Protein AF-A0A2J6Q248-F1 (afdb_monomer_lite)

Organism: NCBI:txid2082293

Structure (mmCIF, N/CA/C/O backbone):
data_AF-A0A2J6Q248-F1
#
_entry.id   AF-A0A2J6Q248-F1
#
loop_
_atom_site.group_PDB
_atom_site.id
_atom_site.type_symbol
_atom_site.label_atom_id
_atom_site.label_alt_id
_atom_site.label_comp_id
_atom_site.label_asym_id
_atom_site.label_entity_id
_atom_site.label_seq_id
_atom_site.pdbx_PDB_ins_code
_atom_site.Cartn_x
_atom_site.Cartn_y
_atom_site.Cartn_z
_atom_site.occupancy
_atom_site.B_iso_or_equiv
_atom_site.auth_seq_id
_atom_site.auth_comp_id
_atom_site.auth_asym_id
_atom_site.auth_atom_id
_atom_site.pdbx_PDB_model_num
ATOM 1 N N . LEU A 1 1 ? -10.222 17.620 12.030 1.00 80.12 1 LEU A N 1
ATOM 2 C CA . LEU A 1 1 ? -8.926 17.934 12.687 1.00 80.12 1 LEU A CA 1
ATOM 3 C C . LEU A 1 1 ? -8.676 17.038 13.904 1.00 80.12 1 LEU A C 1
ATOM 5 O O . LEU A 1 1 ? -7.656 16.369 13.928 1.00 80.12 1 LEU A O 1
ATOM 9 N N . VAL A 1 2 ? -9.616 16.958 14.858 1.00 92.62 2 VAL A N 1
ATOM 10 C CA . VAL A 1 2 ? -9.520 16.083 16.050 1.00 92.62 2 VAL A CA 1
ATOM 11 C C . VAL A 1 2 ? -9.296 14.609 15.689 1.00 92.62 2 VAL A C 1
ATOM 13 O O . VAL A 1 2 ? -8.379 13.992 16.216 1.00 92.62 2 VAL A O 1
ATOM 16 N N . GLU A 1 3 ? -10.060 14.065 14.738 1.00 89.62 3 GLU A N 1
ATOM 17 C CA . GLU A 1 3 ? -9.901 12.671 14.287 1.00 89.62 3 GLU A CA 1
ATOM 18 C C . GLU A 1 3 ? -8.499 12.386 13.736 1.00 89.62 3 GLU A C 1
ATOM 20 O O . GLU A 1 3 ? -7.890 11.382 14.086 1.00 89.62 3 GLU A O 1
ATOM 25 N N . ILE A 1 4 ? -7.948 13.301 12.932 1.00 92.06 4 ILE A N 1
ATOM 26 C CA . ILE A 1 4 ? -6.605 13.161 12.352 1.00 92.06 4 ILE A CA 1
ATOM 27 C C . ILE A 1 4 ? -5.536 13.165 13.451 1.00 92.06 4 ILE A C 1
ATOM 29 O O . ILE A 1 4 ? -4.610 12.362 13.402 1.00 92.06 4 ILE A O 1
ATOM 33 N N . ILE A 1 5 ? -5.677 14.020 14.468 1.00 95.75 5 ILE A N 1
ATOM 34 C CA . ILE A 1 5 ? -4.747 14.062 15.604 1.00 95.75 5 ILE A CA 1
ATOM 35 C C . ILE A 1 5 ? -4.804 12.745 16.383 1.00 95.75 5 ILE A C 1
ATOM 37 O O . ILE A 1 5 ? -3.762 12.143 16.626 1.00 95.75 5 ILE A O 1
ATOM 41 N N . LEU A 1 6 ? -6.005 12.252 16.703 1.00 93.56 6 LEU A N 1
ATOM 42 C CA . LEU A 1 6 ? -6.178 10.970 17.392 1.00 93.56 6 LEU A CA 1
ATOM 43 C C . LEU A 1 6 ? -5.588 9.804 16.589 1.00 93.56 6 LEU A C 1
ATOM 45 O O . LEU A 1 6 ? -4.952 8.920 17.162 1.00 93.56 6 LEU A O 1
ATOM 49 N N . LEU A 1 7 ? -5.759 9.808 15.265 1.00 93.56 7 LEU A N 1
ATOM 50 C CA . LEU A 1 7 ? -5.174 8.798 14.384 1.00 93.56 7 LEU A CA 1
ATOM 51 C C . LEU A 1 7 ? -3.645 8.829 14.430 1.00 93.56 7 LEU A C 1
ATOM 53 O O . LEU A 1 7 ? -3.029 7.786 14.646 1.00 93.56 7 LEU A O 1
ATOM 57 N N . ILE A 1 8 ? -3.036 10.008 14.286 1.00 93.25 8 ILE A N 1
ATOM 58 C CA . ILE A 1 8 ? -1.576 10.171 14.332 1.00 93.25 8 ILE A CA 1
ATOM 59 C C . ILE A 1 8 ? -1.025 9.746 15.697 1.00 93.25 8 ILE A C 1
ATOM 61 O O . ILE A 1 8 ? -0.044 9.005 15.753 1.00 93.25 8 ILE A O 1
ATOM 65 N N . THR A 1 9 ? -1.665 10.156 16.796 1.00 93.62 9 THR A N 1
ATOM 66 C CA . THR A 1 9 ? -1.248 9.774 18.152 1.00 93.62 9 THR A CA 1
ATOM 67 C C . THR A 1 9 ? -1.297 8.260 18.348 1.00 93.62 9 THR A C 1
ATOM 69 O O . THR A 1 9 ? -0.325 7.680 18.826 1.00 93.62 9 THR A O 1
ATOM 72 N N . ASN A 1 10 ? -2.377 7.596 17.929 1.00 90.31 10 ASN A N 1
ATOM 73 C CA . ASN A 1 10 ? -2.489 6.141 18.042 1.00 90.31 10 ASN A CA 1
ATOM 74 C C . ASN A 1 10 ? -1.449 5.408 17.185 1.00 90.31 10 ASN A C 1
ATOM 76 O O . ASN A 1 10 ? -0.823 4.458 17.652 1.00 90.31 10 ASN A O 1
ATOM 80 N N . LEU A 1 11 ? -1.219 5.870 15.953 1.00 87.31 11 LEU A N 1
ATOM 81 C CA . LEU A 1 11 ? -0.189 5.320 15.069 1.00 87.31 11 LEU A CA 1
ATOM 82 C C . LEU A 1 11 ? 1.209 5.441 15.678 1.00 87.31 11 LEU A C 1
ATOM 84 O O . LEU A 1 11 ? 1.966 4.470 15.656 1.00 87.31 11 LEU A O 1
ATOM 88 N N . ALA A 1 12 ? 1.539 6.595 16.257 1.00 88.31 12 ALA A N 1
ATOM 89 C CA . ALA A 1 12 ? 2.818 6.809 16.924 1.00 88.31 12 ALA A CA 1
ATOM 90 C C . ALA A 1 12 ? 2.983 5.888 18.146 1.00 88.31 12 ALA A C 1
ATOM 92 O O . ALA A 1 12 ? 4.015 5.230 18.286 1.00 88.31 12 ALA A O 1
ATOM 93 N N . LEU A 1 13 ? 1.948 5.781 18.989 1.00 84.81 13 LEU A N 1
ATOM 94 C CA . LEU A 1 13 ? 1.951 4.909 20.166 1.00 84.81 13 LEU A CA 1
ATOM 95 C C . LEU A 1 13 ? 2.113 3.435 19.792 1.00 84.81 13 LEU A C 1
ATOM 97 O O . LEU A 1 13 ? 2.932 2.743 20.393 1.00 84.81 13 LEU A O 1
ATOM 101 N N . PHE A 1 14 ? 1.384 2.945 18.788 1.00 80.50 14 PHE A N 1
ATOM 102 C CA . PHE A 1 14 ? 1.519 1.556 18.352 1.00 80.50 14 PHE A CA 1
ATOM 103 C C . PHE A 1 14 ? 2.868 1.292 17.691 1.00 80.50 14 PHE A C 1
ATOM 105 O O . PHE A 1 14 ? 3.482 0.271 17.978 1.00 80.50 14 PHE A O 1
ATOM 112 N N . SER A 1 15 ? 3.383 2.220 16.886 1.00 75.12 15 SER A N 1
ATOM 113 C CA . SER A 1 15 ? 4.704 2.064 16.262 1.00 75.12 15 SER A CA 1
ATOM 114 C C . SER A 1 15 ? 5.822 1.949 17.302 1.00 75.12 15 SER A C 1
ATOM 116 O O . SER A 1 15 ? 6.748 1.162 17.126 1.00 75.12 15 SER A O 1
ATOM 118 N N . TYR A 1 16 ? 5.718 2.694 18.407 1.00 76.69 16 TYR A N 1
ATOM 119 C CA . TYR A 1 16 ? 6.680 2.630 19.506 1.00 76.69 16 TYR A CA 1
ATOM 120 C C . TYR A 1 16 ? 6.458 1.429 20.442 1.00 76.69 16 TYR A C 1
ATOM 122 O O . TYR A 1 16 ? 7.417 0.818 20.905 1.00 76.69 16 TYR A O 1
ATOM 130 N N . GLY A 1 17 ? 5.201 1.085 20.735 1.00 65.69 17 GLY A N 1
ATOM 131 C CA . GLY A 1 17 ? 4.831 0.079 21.736 1.00 65.69 17 GLY A CA 1
ATOM 132 C C . GLY A 1 17 ? 4.750 -1.365 21.234 1.00 65.69 17 GLY A C 1
ATOM 133 O O . GLY A 1 17 ? 4.743 -2.281 22.053 1.00 65.69 17 GLY A O 1
ATOM 134 N N . TYR A 1 18 ? 4.710 -1.591 19.915 1.00 68.12 18 TYR A N 1
ATOM 135 C CA . TYR A 1 18 ? 4.611 -2.930 19.316 1.00 68.12 18 TYR A CA 1
ATOM 136 C C . TYR A 1 18 ? 5.880 -3.522 18.655 1.00 68.12 18 TYR A C 1
ATOM 138 O O . TYR A 1 18 ? 5.728 -4.447 17.854 1.00 68.12 18 TYR A O 1
ATOM 146 N N . PRO A 1 19 ? 7.135 -3.117 18.948 1.00 73.81 19 PRO A N 1
ATOM 147 C CA . PRO A 1 19 ? 8.263 -3.958 18.577 1.00 73.81 19 PRO A CA 1
ATOM 148 C C . PRO A 1 19 ? 8.246 -5.239 19.423 1.00 73.81 19 PRO A C 1
ATOM 150 O O . PRO A 1 19 ? 7.969 -5.222 20.626 1.00 73.81 19 PRO A O 1
ATOM 153 N N . ASP A 1 20 ? 8.581 -6.363 18.795 1.00 73.06 20 ASP A N 1
ATOM 154 C CA . ASP A 1 20 ? 8.499 -7.692 19.409 1.00 73.06 20 ASP A CA 1
ATOM 155 C C . ASP A 1 20 ? 9.285 -7.810 20.721 1.00 73.06 20 ASP A C 1
ATOM 157 O O . ASP A 1 20 ? 8.836 -8.471 21.658 1.00 73.06 20 ASP A O 1
ATOM 161 N N . ALA A 1 21 ? 10.414 -7.104 20.816 1.00 79.12 21 ALA A N 1
ATOM 162 C CA . ALA A 1 21 ? 11.250 -7.053 22.009 1.00 79.12 21 ALA A CA 1
ATOM 163 C C . ALA A 1 21 ? 10.542 -6.408 23.214 1.00 79.12 21 ALA A C 1
ATOM 165 O O . ALA A 1 21 ? 10.596 -6.951 24.317 1.00 79.12 21 ALA A O 1
ATOM 166 N N . ALA A 1 22 ? 9.839 -5.287 23.015 1.00 82.88 22 ALA A N 1
ATOM 167 C CA . ALA A 1 22 ? 9.137 -4.594 24.099 1.00 82.88 22 ALA A CA 1
ATOM 168 C C . ALA A 1 22 ? 7.996 -5.455 24.652 1.00 82.88 22 ALA A C 1
ATOM 170 O O . ALA A 1 22 ? 7.838 -5.600 25.864 1.00 82.88 22 ALA A O 1
ATOM 171 N N . ARG A 1 23 ? 7.242 -6.100 23.758 1.00 83.56 23 ARG A N 1
ATOM 172 C CA . ARG A 1 23 ? 6.151 -6.999 24.138 1.00 83.56 23 ARG A CA 1
ATOM 173 C C . ARG A 1 23 ? 6.647 -8.232 24.894 1.00 83.56 23 ARG A C 1
ATOM 175 O O . ARG A 1 23 ? 6.043 -8.603 25.896 1.00 83.56 23 ARG A O 1
ATOM 182 N N . MET A 1 24 ? 7.738 -8.851 24.438 1.00 85.75 24 MET A N 1
ATOM 183 C CA . MET A 1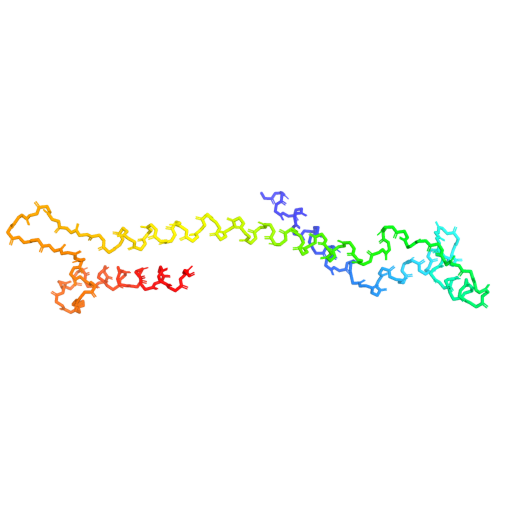 24 ? 8.350 -9.982 25.143 1.00 85.75 24 MET A CA 1
ATOM 184 C C . MET A 1 24 ? 8.862 -9.574 26.527 1.00 85.75 24 MET A C 1
ATOM 186 O O . MET A 1 24 ? 8.597 -10.282 27.494 1.00 85.75 24 MET A O 1
ATOM 190 N N . SER A 1 25 ? 9.507 -8.409 26.646 1.00 89.00 25 SER A N 1
ATOM 191 C CA . SER A 1 25 ? 9.974 -7.883 27.934 1.00 89.00 25 SER A CA 1
ATOM 192 C C . SER A 1 25 ? 8.825 -7.661 28.922 1.00 89.00 25 SER A C 1
ATOM 194 O O . SER A 1 25 ? 8.932 -8.044 30.083 1.00 89.00 25 SER A O 1
ATOM 196 N N . LEU A 1 26 ? 7.708 -7.081 28.469 1.00 90.00 26 LEU A N 1
ATOM 197 C CA . LEU A 1 26 ? 6.520 -6.870 29.307 1.00 90.00 26 LEU A CA 1
ATOM 198 C C . LEU A 1 26 ? 5.866 -8.188 29.732 1.00 90.00 26 LEU A C 1
ATOM 200 O O . LEU A 1 26 ? 5.382 -8.309 30.860 1.00 90.00 26 LEU A O 1
ATOM 204 N N . TRP A 1 27 ? 5.849 -9.180 28.840 1.00 91.25 27 TRP A N 1
ATOM 205 C CA . TRP A 1 27 ? 5.332 -10.504 29.162 1.00 91.25 27 TRP A CA 1
ATOM 206 C C . TRP A 1 27 ? 6.200 -11.198 30.219 1.00 91.25 27 TRP A C 1
ATOM 208 O O . TRP A 1 27 ? 5.674 -11.713 31.202 1.00 91.25 27 TRP A O 1
ATOM 218 N N . GLU A 1 28 ? 7.524 -11.146 30.070 1.00 91.88 28 GLU A N 1
ATOM 219 C CA . GLU A 1 28 ? 8.468 -11.683 31.053 1.00 91.88 28 GLU A CA 1
ATOM 220 C C . GLU A 1 28 ? 8.357 -11.000 32.416 1.00 91.88 28 GLU A C 1
ATOM 222 O O . GLU A 1 28 ? 8.316 -11.678 33.442 1.00 91.88 28 GLU A O 1
ATOM 227 N N . GLU A 1 29 ? 8.283 -9.668 32.447 1.00 94.44 29 GLU A N 1
ATOM 228 C CA . GLU A 1 29 ? 8.170 -8.920 33.700 1.00 94.44 29 GLU A CA 1
ATOM 229 C C . GLU A 1 29 ? 6.847 -9.218 34.417 1.00 94.44 29 GLU A C 1
ATOM 231 O O . GLU A 1 29 ? 6.830 -9.450 35.629 1.00 94.44 29 GLU A O 1
ATOM 236 N N . GLY A 1 30 ? 5.738 -9.264 33.673 1.00 94.56 30 GLY A N 1
ATOM 237 C CA . GLY A 1 30 ? 4.443 -9.670 34.214 1.00 94.56 30 GLY A CA 1
ATOM 238 C C . GLY A 1 30 ? 4.467 -11.100 34.759 1.00 94.56 30 GLY A C 1
ATOM 239 O O . GLY A 1 30 ? 3.888 -11.355 35.816 1.00 94.56 30 GLY A O 1
ATOM 240 N N . GLY A 1 31 ? 5.188 -12.004 34.091 1.00 93.94 31 GLY A N 1
ATOM 241 C CA . GLY A 1 31 ? 5.351 -13.391 34.510 1.00 93.94 31 GLY A CA 1
ATOM 242 C C . GLY A 1 31 ? 6.153 -13.505 35.803 1.00 93.94 31 GLY A C 1
ATOM 243 O O . GLY A 1 31 ? 5.753 -14.226 36.720 1.00 93.94 31 GLY A O 1
ATOM 244 N N . ALA A 1 32 ? 7.232 -12.725 35.918 1.00 94.06 32 ALA A N 1
ATOM 245 C CA . ALA A 1 32 ? 8.056 -12.639 37.122 1.00 94.06 32 ALA A CA 1
ATOM 246 C C . ALA A 1 32 ? 7.283 -12.066 38.322 1.00 94.06 32 ALA A C 1
ATOM 248 O O . ALA A 1 32 ? 7.476 -12.510 39.452 1.00 94.06 32 ALA A O 1
ATOM 249 N N . LYS A 1 33 ? 6.374 -11.114 38.075 1.00 96.00 33 LYS A N 1
ATOM 250 C CA . LYS A 1 33 ? 5.485 -10.515 39.087 1.00 96.00 33 LYS A CA 1
ATOM 251 C C . LYS A 1 33 ? 4.208 -11.319 39.354 1.00 96.00 33 LYS A C 1
ATOM 253 O O . LYS A 1 33 ? 3.388 -10.885 40.157 1.00 96.00 33 LYS A O 1
ATOM 258 N N . LEU A 1 34 ? 4.033 -12.476 38.711 1.00 91.94 34 LEU A N 1
ATOM 259 C CA . LEU A 1 34 ? 2.841 -13.330 38.820 1.00 91.94 34 LEU A CA 1
ATOM 260 C C . LEU A 1 34 ? 1.532 -12.658 38.353 1.00 91.94 34 LEU A C 1
ATOM 262 O O . LEU A 1 34 ? 0.446 -13.070 38.752 1.00 91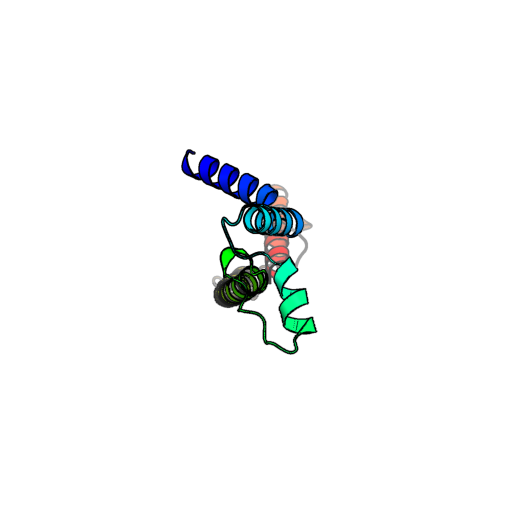.94 34 LEU A O 1
ATOM 266 N N . PHE A 1 35 ? 1.612 -11.643 37.490 1.00 93.56 35 PHE A N 1
ATOM 267 C CA . PHE A 1 35 ? 0.440 -10.964 36.923 1.00 93.56 35 PHE A CA 1
ATOM 268 C C . PHE A 1 35 ? -0.103 -11.653 35.669 1.00 93.56 35 PHE A C 1
ATOM 270 O O . PHE A 1 35 ? -1.274 -11.502 35.330 1.00 93.56 35 PHE A O 1
ATOM 277 N N . ASN A 1 36 ? 0.740 -12.395 34.957 1.00 92.50 36 ASN A N 1
ATOM 278 C CA . ASN A 1 36 ? 0.360 -13.166 33.780 1.00 92.50 36 ASN A CA 1
ATOM 279 C C . ASN A 1 36 ? 1.226 -14.437 33.674 1.00 92.50 36 ASN A C 1
ATOM 281 O O . ASN A 1 36 ? 1.994 -14.768 34.579 1.00 92.50 36 ASN A O 1
ATOM 285 N N . SER A 1 37 ? 1.049 -15.208 32.598 1.00 89.62 37 SER A N 1
ATOM 286 C CA . SER A 1 37 ? 1.875 -16.390 32.346 1.00 89.62 37 SER A CA 1
ATOM 287 C C . SER A 1 37 ? 3.324 -15.994 32.078 1.00 89.62 37 SER A C 1
ATOM 289 O O . SER A 1 37 ? 3.578 -15.013 31.400 1.00 89.62 37 SER A O 1
ATOM 291 N N . ASP A 1 38 ? 4.280 -16.780 32.563 1.00 91.19 38 ASP A N 1
ATOM 292 C CA . ASP A 1 38 ? 5.697 -16.528 32.299 1.00 91.19 38 ASP A CA 1
ATOM 293 C C . ASP A 1 38 ? 6.144 -17.293 31.038 1.00 91.19 38 ASP A C 1
ATOM 295 O O . ASP A 1 38 ? 6.064 -18.531 31.023 1.00 91.19 38 ASP A O 1
ATOM 299 N N . PRO A 1 39 ? 6.624 -16.610 29.980 1.00 89.75 39 PRO A N 1
ATOM 300 C CA . PRO A 1 39 ? 7.114 -17.280 28.779 1.00 89.75 39 PRO A CA 1
ATOM 301 C C . PRO A 1 39 ? 8.312 -18.204 29.055 1.00 89.75 39 PRO A C 1
ATOM 303 O O . PRO A 1 39 ? 8.471 -19.199 28.344 1.00 89.75 39 PRO A O 1
ATOM 306 N N . LYS A 1 40 ? 9.112 -17.957 30.104 1.00 90.00 40 LYS A N 1
ATOM 307 C CA . LYS A 1 40 ? 10.277 -18.786 30.467 1.00 90.00 40 LYS A CA 1
ATOM 308 C C . LYS A 1 40 ? 9.878 -20.160 30.994 1.00 90.00 40 LYS A C 1
ATOM 310 O O . LYS A 1 40 ? 10.619 -21.126 30.810 1.00 90.00 40 LYS A O 1
ATOM 315 N N . LYS A 1 41 ? 8.666 -20.305 31.545 1.00 90.44 41 LYS A N 1
ATOM 316 C CA . LYS A 1 41 ? 8.132 -21.612 31.974 1.00 90.44 41 LYS A CA 1
ATOM 317 C C . LYS A 1 41 ? 7.928 -22.579 30.813 1.00 90.44 41 LYS A C 1
ATOM 319 O O . LYS A 1 41 ? 7.871 -23.782 31.029 1.00 90.44 41 LYS A O 1
ATOM 324 N N . ARG A 1 42 ? 7.878 -22.093 29.571 1.00 90.31 42 ARG A N 1
ATOM 325 C CA . ARG A 1 42 ? 7.768 -22.947 28.382 1.00 90.31 42 ARG A CA 1
ATOM 326 C C . ARG A 1 42 ? 8.937 -23.932 28.264 1.00 90.31 42 ARG A C 1
ATOM 328 O O . ARG A 1 42 ? 8.719 -25.079 27.891 1.00 90.31 42 ARG A O 1
ATOM 335 N N . ILE A 1 43 ? 10.143 -23.513 28.662 1.00 90.62 43 ILE A N 1
ATOM 336 C CA . ILE A 1 43 ? 11.336 -24.376 28.701 1.00 90.62 43 ILE A CA 1
ATOM 337 C C . ILE A 1 43 ? 11.140 -25.520 29.702 1.00 90.62 43 ILE A C 1
ATOM 339 O O . ILE A 1 43 ? 11.500 -26.656 29.408 1.00 90.62 43 ILE A O 1
ATOM 343 N N . TYR A 1 44 ? 10.512 -25.243 30.849 1.00 91.38 44 TYR A N 1
ATOM 344 C CA . TYR A 1 44 ? 10.186 -26.268 31.840 1.00 91.38 44 TYR A CA 1
ATOM 345 C C . TYR A 1 44 ? 9.219 -27.322 31.281 1.00 91.38 44 TYR A C 1
ATOM 347 O O . TYR A 1 44 ? 9.450 -28.510 31.486 1.00 91.38 44 TYR A O 1
ATOM 355 N N . PHE A 1 45 ? 8.182 -26.924 30.535 1.00 94.69 45 PHE A N 1
ATOM 356 C CA . PHE A 1 45 ? 7.266 -27.882 29.896 1.00 94.69 45 PHE A CA 1
ATOM 357 C C . PHE A 1 45 ? 8.008 -28.805 28.919 1.00 94.69 45 PHE A C 1
ATOM 359 O O . PHE A 1 45 ? 7.902 -30.025 29.033 1.00 94.69 45 PHE A O 1
ATOM 366 N N . TYR A 1 46 ? 8.850 -28.242 28.045 1.00 92.56 46 TYR A N 1
ATOM 367 C CA . TYR A 1 46 ? 9.649 -29.037 27.108 1.00 92.56 46 TYR A CA 1
ATOM 368 C C . TYR A 1 46 ? 10.616 -29.995 27.809 1.00 92.56 46 TYR A C 1
ATOM 370 O O . TYR A 1 46 ? 10.722 -31.153 27.410 1.00 92.56 46 TYR A O 1
ATOM 378 N N . ALA A 1 47 ? 11.285 -29.536 28.870 1.00 95.81 47 ALA A N 1
ATOM 379 C CA . ALA A 1 47 ? 12.207 -30.361 29.647 1.00 95.81 47 ALA A CA 1
ATOM 380 C C . ALA A 1 47 ? 11.514 -31.546 30.343 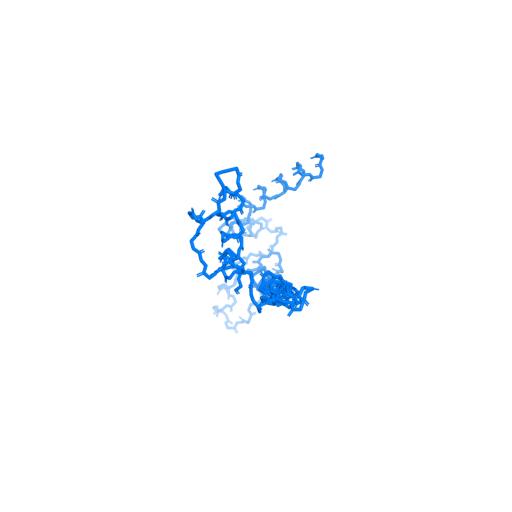1.00 95.81 47 ALA A C 1
ATOM 382 O O . ALA A 1 47 ? 12.155 -32.560 30.594 1.00 95.81 47 ALA A O 1
ATOM 383 N N . ASN A 1 48 ? 10.212 -31.437 30.627 1.00 96.31 48 ASN A N 1
ATOM 384 C CA . ASN A 1 48 ? 9.411 -32.494 31.247 1.00 96.31 48 ASN A CA 1
ATOM 385 C C . ASN A 1 48 ? 8.555 -33.281 30.240 1.00 96.31 48 ASN A C 1
ATOM 387 O O . ASN A 1 48 ? 7.637 -33.985 30.652 1.00 96.31 48 ASN A O 1
ATOM 391 N N . HIS A 1 49 ? 8.821 -33.159 28.934 1.00 92.88 49 HIS A N 1
ATOM 392 C CA . HIS 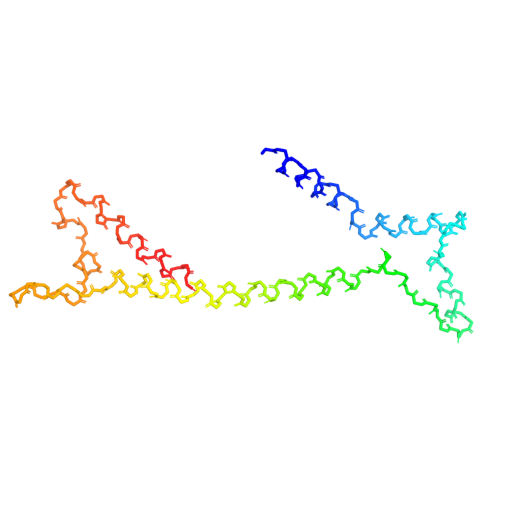A 1 49 ? 8.021 -33.783 27.868 1.00 92.88 49 HIS A CA 1
ATOM 393 C C . HIS A 1 49 ? 6.519 -33.457 27.946 1.00 92.88 49 HIS A C 1
ATOM 395 O O . HIS A 1 49 ? 5.677 -34.244 27.518 1.00 92.88 49 HIS A O 1
ATOM 401 N N . GLN A 1 50 ? 6.179 -32.295 28.499 1.00 95.44 50 GLN A N 1
ATOM 402 C CA . GLN A 1 50 ? 4.816 -31.794 28.561 1.00 95.44 50 GLN A CA 1
ATOM 403 C C . GLN A 1 50 ? 4.600 -30.766 27.458 1.00 95.44 50 GLN A C 1
ATOM 405 O O . GLN A 1 50 ? 5.479 -29.955 27.152 1.00 95.44 50 GLN A O 1
ATOM 410 N N . GLU A 1 51 ? 3.406 -30.773 26.876 1.00 90.50 51 GLU A N 1
ATOM 411 C CA . GLU A 1 51 ? 3.025 -29.731 25.934 1.00 90.50 51 GLU A CA 1
ATOM 412 C C . GLU A 1 51 ? 2.807 -28.416 26.693 1.00 90.50 51 GLU A C 1
ATOM 414 O O . GLU A 1 51 ? 2.037 -28.374 27.660 1.00 90.50 51 GLU A O 1
ATOM 419 N N . PRO A 1 52 ? 3.494 -27.328 26.307 1.00 90.62 52 PRO A N 1
ATOM 420 C CA . PRO A 1 52 ? 3.267 -26.048 26.943 1.00 90.62 52 PRO A CA 1
ATOM 421 C C . PRO A 1 52 ? 1.876 -25.513 26.596 1.00 90.62 52 PRO A C 1
ATOM 423 O O . PRO A 1 52 ? 1.410 -25.697 25.470 1.00 90.62 52 PRO A O 1
ATOM 426 N N . PRO A 1 53 ? 1.252 -24.744 27.502 1.00 89.50 53 PRO A N 1
ATOM 427 C CA . PRO A 1 53 ? -0.002 -24.080 27.195 1.00 89.50 53 PRO A CA 1
ATOM 428 C C . PRO A 1 53 ? 0.154 -23.129 25.999 1.00 89.50 53 PRO A C 1
ATOM 430 O O . PRO A 1 53 ? 1.224 -22.539 25.750 1.00 89.50 53 PRO A O 1
ATOM 433 N N . GLU A 1 54 ? -0.945 -22.962 25.266 1.00 87.38 54 GLU A N 1
ATOM 434 C CA . GLU A 1 54 ? -1.008 -22.058 24.124 1.00 87.38 54 GLU A CA 1
ATOM 435 C C . GLU A 1 54 ? -0.600 -20.632 24.515 1.00 87.38 54 GLU A C 1
ATOM 437 O O . GLU A 1 54 ? -0.820 -20.164 25.636 1.00 87.38 54 GLU A O 1
ATOM 442 N N . ILE A 1 55 ? 0.048 -19.929 23.582 1.00 86.62 55 ILE A N 1
ATOM 443 C CA . ILE A 1 55 ? 0.441 -18.532 23.791 1.00 86.62 55 ILE A CA 1
ATOM 444 C C . ILE A 1 55 ? -0.830 -17.686 23.865 1.00 86.62 55 ILE A C 1
ATOM 446 O O . ILE A 1 55 ? -1.571 -17.660 22.879 1.00 86.62 55 ILE A O 1
ATOM 450 N N . PRO A 1 56 ? -1.073 -16.949 24.966 1.00 86.88 56 PRO A N 1
ATOM 451 C CA . PRO A 1 56 ? -2.210 -16.048 25.023 1.00 86.88 56 PRO A CA 1
ATOM 452 C C . PRO A 1 56 ? -2.164 -15.044 23.873 1.00 86.88 56 PRO A C 1
ATOM 454 O O . PRO A 1 56 ? -1.102 -14.538 23.506 1.00 86.88 56 PRO A O 1
ATOM 457 N N . TYR A 1 57 ? -3.335 -14.724 23.334 1.00 80.69 57 TYR A N 1
ATOM 458 C CA . TYR A 1 57 ? -3.498 -13.915 22.128 1.00 80.69 57 TYR A CA 1
ATOM 459 C C . TYR A 1 57 ? -2.691 -12.607 22.135 1.00 80.69 57 TYR A C 1
ATOM 461 O O . TYR A 1 57 ? -2.028 -12.282 21.153 1.00 80.69 57 TYR A O 1
ATOM 469 N N . ILE A 1 58 ? -2.703 -11.884 23.259 1.00 81.94 58 ILE A N 1
ATOM 470 C CA . ILE A 1 58 ? -2.003 -10.602 23.442 1.00 81.94 58 ILE A CA 1
ATOM 471 C C . ILE A 1 58 ? -0.480 -10.714 23.242 1.00 81.94 58 ILE A C 1
ATOM 473 O O . ILE A 1 58 ? 0.161 -9.773 22.776 1.00 81.94 58 ILE A O 1
ATOM 477 N N . TRP A 1 59 ? 0.094 -11.887 23.507 1.00 83.69 59 TRP A N 1
ATOM 478 C CA . TRP A 1 59 ? 1.523 -12.163 23.372 1.00 83.69 59 TRP A CA 1
ATOM 479 C C . TRP A 1 59 ? 1.875 -12.871 22.053 1.00 83.69 59 TRP A C 1
ATOM 481 O O . TRP A 1 59 ? 3.048 -13.073 21.746 1.00 83.69 59 TRP A O 1
ATOM 491 N N . SER A 1 60 ? 0.876 -13.224 21.235 1.00 77.94 60 SER A N 1
ATOM 492 C CA . SER A 1 60 ? 1.065 -13.942 19.972 1.00 77.94 60 SER A CA 1
ATOM 493 C C . SER A 1 60 ? 1.403 -13.002 18.810 1.00 77.94 60 SER A C 1
ATOM 495 O O . SER A 1 60 ? 0.731 -12.007 18.551 1.00 77.94 60 SER A O 1
ATOM 497 N N . GLN A 1 61 ? 2.474 -13.302 18.074 1.00 67.62 61 GLN A N 1
ATOM 498 C CA . GLN A 1 61 ? 2.911 -12.585 16.858 1.00 67.62 61 GLN A CA 1
ATOM 499 C C . GLN A 1 61 ? 2.125 -13.019 15.613 1.00 67.62 61 GLN A C 1
ATOM 501 O O . GLN A 1 61 ? 1.949 -12.278 14.645 1.00 67.62 61 GLN A O 1
ATOM 506 N N . THR A 1 62 ? 1.647 -14.261 15.647 1.00 64.62 62 THR A N 1
ATOM 507 C CA . THR A 1 62 ? 1.160 -14.985 14.479 1.00 64.62 62 THR A CA 1
ATOM 508 C C . THR A 1 62 ? -0.108 -14.371 13.909 1.00 64.62 62 THR A C 1
ATOM 510 O O . THR A 1 62 ? -0.344 -14.464 12.707 1.00 64.62 62 THR A O 1
ATOM 513 N N . LEU A 1 63 ? -0.920 -13.722 14.739 1.00 61.66 63 LEU A N 1
ATOM 514 C CA . LEU A 1 63 ? -2.189 -13.190 14.283 1.00 61.66 63 LEU A CA 1
ATOM 515 C C . LEU A 1 63 ? -2.105 -11.786 13.708 1.00 61.66 63 LEU A C 1
ATOM 517 O O . LEU A 1 63 ? -2.766 -11.538 12.713 1.00 61.66 63 LEU A O 1
ATOM 521 N N . ILE A 1 64 ? -1.277 -10.893 14.253 1.00 65.19 64 ILE A N 1
ATOM 522 C CA . ILE A 1 64 ? -1.106 -9.557 13.664 1.00 65.19 64 ILE A CA 1
ATOM 523 C C . ILE A 1 64 ? -0.639 -9.711 12.219 1.00 65.19 64 ILE A C 1
ATOM 525 O O . ILE A 1 64 ? -1.255 -9.154 11.318 1.00 65.19 64 ILE A O 1
ATOM 529 N N . LEU A 1 65 ? 0.358 -10.565 11.978 1.00 66.69 65 LEU A N 1
ATOM 530 C CA . LEU A 1 65 ? 0.878 -10.823 10.637 1.00 66.69 65 LEU A CA 1
ATOM 531 C C . LEU A 1 65 ? -0.120 -11.569 9.739 1.00 66.69 65 LEU A C 1
ATOM 533 O O . LEU A 1 65 ? -0.236 -11.234 8.562 1.00 66.69 65 LEU A O 1
ATOM 537 N N . LYS A 1 66 ? -0.854 -12.567 10.255 1.00 67.19 66 LYS A N 1
ATOM 538 C CA . LYS A 1 66 ? -1.885 -13.273 9.468 1.00 67.19 66 LYS A CA 1
ATOM 539 C C . LYS A 1 66 ? -3.053 -12.350 9.116 1.00 67.19 66 LYS A C 1
ATOM 541 O O . LYS A 1 66 ? -3.453 -12.317 7.957 1.00 67.19 66 LYS A O 1
ATOM 546 N N . SER A 1 67 ? -3.558 -11.580 10.075 1.00 67.00 67 SER A N 1
ATOM 547 C CA . SER A 1 67 ? -4.629 -10.601 9.877 1.00 67.00 67 SER A CA 1
ATOM 548 C C . SER A 1 67 ? -4.199 -9.494 8.926 1.00 67.00 67 SER A C 1
ATOM 550 O O . SER A 1 67 ? -4.948 -9.190 8.006 1.00 67.00 67 SER A O 1
ATOM 552 N N . TRP A 1 68 ? -2.976 -8.968 9.059 1.00 70.81 68 TRP A N 1
ATOM 553 C CA . TRP A 1 68 ? -2.410 -8.006 8.109 1.00 70.81 68 TRP A CA 1
ATOM 554 C C . TRP A 1 68 ? -2.308 -8.578 6.700 1.00 70.81 68 TRP A C 1
ATOM 556 O O . TRP A 1 68 ? -2.732 -7.931 5.752 1.00 70.81 68 TRP A O 1
ATOM 566 N N . LYS A 1 69 ? -1.802 -9.805 6.540 1.00 70.31 69 LYS A N 1
ATOM 567 C CA . LYS A 1 69 ? -1.715 -10.456 5.223 1.00 70.31 69 LYS A CA 1
ATOM 568 C C . LYS A 1 69 ? -3.093 -10.694 4.607 1.00 70.31 69 LYS A C 1
ATOM 570 O O . LYS A 1 69 ? -3.273 -10.470 3.416 1.00 70.31 69 LYS A O 1
ATOM 575 N N . VAL A 1 70 ? -4.071 -11.139 5.398 1.00 74.81 70 VAL A N 1
ATOM 576 C CA . VAL A 1 70 ? -5.447 -11.365 4.926 1.00 74.81 70 VAL A CA 1
ATOM 577 C C . VAL A 1 70 ? -6.127 -10.048 4.562 1.00 74.81 70 VAL A C 1
ATOM 579 O O . VAL A 1 70 ? -6.774 -9.984 3.517 1.00 74.81 70 VAL A O 1
ATOM 582 N N . LEU A 1 71 ? -5.973 -9.014 5.392 1.00 73.50 71 LEU A N 1
ATOM 583 C CA . LEU A 1 71 ? -6.519 -7.684 5.147 1.00 73.50 71 LEU A CA 1
ATOM 584 C C . LEU A 1 71 ? -5.887 -7.065 3.898 1.00 73.50 71 LEU A C 1
ATOM 586 O O . LEU A 1 71 ? -6.620 -6.696 2.989 1.00 73.50 71 LEU A O 1
ATOM 590 N N . ASN A 1 72 ? -4.555 -7.061 3.798 1.00 77.19 72 ASN A N 1
ATOM 591 C CA . ASN A 1 72 ? -3.839 -6.559 2.625 1.00 77.19 72 ASN A CA 1
ATOM 592 C C . ASN A 1 72 ? -4.259 -7.289 1.355 1.00 77.19 72 ASN A C 1
ATOM 594 O O . ASN A 1 72 ? -4.598 -6.635 0.381 1.00 77.19 72 ASN A O 1
ATOM 598 N N . ARG A 1 73 ? -4.336 -8.625 1.378 1.00 80.50 73 ARG A N 1
ATOM 599 C CA . ARG A 1 73 ? -4.769 -9.404 0.212 1.00 80.50 73 ARG A CA 1
ATOM 600 C C . ARG A 1 73 ? -6.188 -9.045 -0.228 1.00 80.50 73 ARG A C 1
ATOM 602 O O . ARG A 1 73 ? -6.453 -8.958 -1.420 1.00 80.50 73 ARG A O 1
ATOM 609 N N . LYS A 1 74 ? -7.119 -8.859 0.714 1.00 79.75 74 LYS A N 1
ATOM 610 C CA . LYS A 1 74 ? -8.495 -8.457 0.381 1.00 79.75 74 LYS A CA 1
ATOM 611 C C . LYS A 1 74 ? -8.543 -7.044 -0.197 1.00 79.75 74 LYS A C 1
ATOM 613 O O . LYS A 1 74 ? -9.219 -6.836 -1.199 1.00 79.75 74 LYS A O 1
ATOM 618 N N . THR A 1 75 ? -7.819 -6.108 0.411 1.00 78.44 75 THR A N 1
ATOM 619 C CA . THR A 1 75 ? -7.714 -4.725 -0.062 1.00 78.44 75 THR A CA 1
ATOM 620 C C . THR A 1 75 ? -7.087 -4.665 -1.452 1.00 78.44 75 THR A C 1
ATOM 622 O O . THR A 1 75 ? -7.615 -3.991 -2.322 1.00 78.44 75 THR A O 1
ATOM 625 N N . GLU A 1 76 ? -6.021 -5.419 -1.700 1.00 82.19 76 GLU A N 1
ATOM 626 C CA . GLU A 1 76 ? -5.342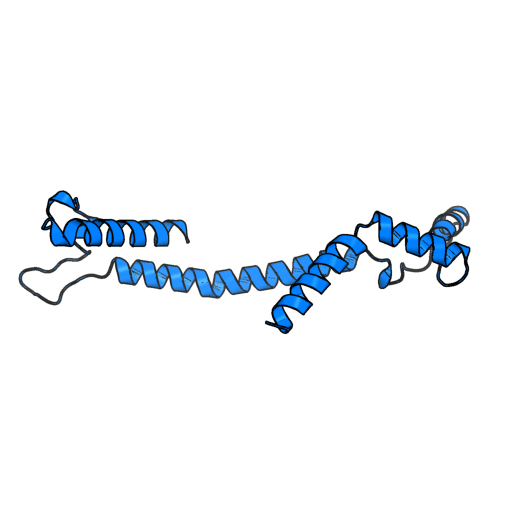 -5.502 -2.994 1.00 82.19 76 GLU A CA 1
ATOM 627 C C . GLU A 1 76 ? -6.256 -6.068 -4.086 1.00 82.19 76 GLU A C 1
ATOM 629 O O . GLU A 1 76 ? -6.388 -5.468 -5.148 1.00 82.19 76 GLU A O 1
ATOM 634 N N . VAL A 1 77 ? -6.959 -7.173 -3.814 1.00 85.00 77 VAL A N 1
ATOM 635 C CA . VAL A 1 77 ? -7.933 -7.742 -4.760 1.00 85.00 77 VAL A CA 1
ATOM 636 C C . VAL A 1 77 ? -9.045 -6.740 -5.066 1.00 85.00 77 VAL A C 1
ATOM 638 O O . VAL A 1 77 ? -9.396 -6.560 -6.230 1.00 85.00 77 VAL A O 1
ATOM 641 N N . PHE A 1 78 ? -9.576 -6.064 -4.045 1.00 84.81 78 PHE A N 1
ATOM 642 C CA . PHE A 1 78 ? -10.612 -5.050 -4.225 1.00 84.81 78 PHE A CA 1
ATOM 643 C C . PHE A 1 78 ? -10.112 -3.870 -5.068 1.00 84.81 78 PHE A C 1
ATOM 645 O O . PHE A 1 78 ? -10.752 -3.509 -6.056 1.00 84.81 78 PHE A O 1
ATOM 652 N N . LEU A 1 79 ? -8.950 -3.309 -4.723 1.00 82.00 79 LEU A N 1
ATOM 653 C CA . LEU A 1 79 ? -8.339 -2.202 -5.454 1.00 82.00 79 LEU A CA 1
ATOM 654 C C . LEU A 1 79 ? -8.082 -2.595 -6.909 1.00 82.00 79 LEU A C 1
ATOM 656 O O . LEU A 1 79 ? -8.531 -1.884 -7.798 1.00 82.00 79 LEU A O 1
ATOM 660 N N . ASN A 1 80 ? -7.484 -3.756 -7.170 1.00 86.19 80 ASN A N 1
ATOM 661 C CA . ASN A 1 80 ? -7.250 -4.233 -8.533 1.00 86.19 80 ASN A CA 1
ATOM 662 C C . ASN A 1 80 ? -8.561 -4.461 -9.303 1.00 86.19 80 ASN A C 1
ATOM 664 O O . ASN A 1 80 ? -8.649 -4.104 -10.473 1.00 86.19 80 ASN A O 1
ATOM 668 N N . SER A 1 81 ? -9.607 -4.983 -8.652 1.00 87.88 81 SER A N 1
ATOM 669 C CA . SER A 1 81 ? -10.904 -5.229 -9.301 1.00 87.88 81 SER A CA 1
ATOM 670 C C . SER A 1 81 ? -11.663 -3.958 -9.689 1.00 87.88 81 SER A C 1
ATOM 672 O O . SER A 1 81 ? -12.444 -3.991 -10.633 1.00 87.88 81 SER A O 1
ATOM 674 N N . CYS A 1 82 ? -11.435 -2.843 -8.989 1.00 87.44 82 CYS A N 1
ATOM 675 C CA . CYS A 1 82 ? -12.133 -1.579 -9.232 1.00 87.44 82 CYS A CA 1
ATOM 676 C C . CYS A 1 82 ? -11.273 -0.588 -10.026 1.00 87.44 82 CYS A C 1
ATOM 678 O O . CYS A 1 82 ? -11.751 0.047 -10.960 1.00 87.44 82 CYS A O 1
ATOM 680 N N . ILE A 1 83 ? -9.998 -0.449 -9.665 1.00 87.38 83 ILE A N 1
ATOM 681 C CA . ILE A 1 83 ? -9.102 0.579 -10.200 1.00 87.38 83 ILE A CA 1
ATOM 682 C C . ILE A 1 83 ? -8.589 0.199 -11.589 1.00 87.38 83 ILE A C 1
ATOM 684 O O . ILE A 1 83 ? -8.575 1.063 -12.462 1.00 87.38 83 ILE A O 1
ATOM 688 N N . LEU A 1 84 ? -8.235 -1.069 -11.839 1.00 87.31 84 LEU A N 1
ATOM 689 C CA . LEU A 1 84 ? -7.745 -1.484 -13.161 1.00 87.31 84 LEU A CA 1
ATOM 690 C C . LEU A 1 84 ? -8.808 -1.304 -14.258 1.00 87.31 84 LEU A C 1
ATOM 692 O O . LEU A 1 84 ? -8.481 -0.714 -15.288 1.00 87.31 84 LEU A O 1
ATOM 696 N N . PRO A 1 85 ? -10.089 -1.698 -14.067 1.00 90.69 85 PRO A N 1
ATOM 697 C CA . PRO A 1 85 ? -11.123 -1.397 -15.055 1.00 90.69 85 PRO A CA 1
ATOM 698 C C . PRO A 1 85 ? -11.359 0.102 -15.228 1.00 90.69 85 PRO A C 1
ATOM 700 O O . PRO A 1 85 ? -11.544 0.553 -16.353 1.00 90.69 85 PRO A O 1
ATOM 703 N N . CYS A 1 86 ? -11.311 0.892 -14.151 1.00 90.44 86 CYS A N 1
ATOM 704 C CA . CYS A 1 86 ? -11.417 2.348 -14.250 1.00 90.44 86 CYS A CA 1
ATOM 705 C C . CYS A 1 86 ? -10.281 2.948 -15.094 1.00 90.44 86 CYS A C 1
ATOM 707 O O . CYS A 1 86 ? -10.551 3.765 -15.971 1.00 90.44 86 CYS A O 1
ATOM 709 N N . TRP A 1 87 ? -9.032 2.515 -14.898 1.00 92.00 87 TRP A N 1
ATOM 710 C CA . TRP A 1 87 ? -7.910 2.947 -15.736 1.00 92.00 87 TRP A CA 1
ATOM 711 C C . TRP A 1 87 ? -8.055 2.493 -17.186 1.00 92.00 87 TRP A C 1
ATOM 713 O O . TRP A 1 87 ? -7.828 3.295 -18.090 1.00 92.00 87 TRP A O 1
ATOM 723 N N . ALA A 1 88 ? -8.504 1.259 -17.422 1.00 92.38 88 ALA A N 1
ATOM 724 C CA . ALA A 1 88 ? -8.782 0.763 -18.766 1.00 92.38 88 ALA A CA 1
ATOM 725 C C . ALA A 1 88 ? -9.873 1.594 -19.466 1.00 92.38 88 ALA A C 1
ATOM 727 O O . ALA A 1 88 ? -9.716 1.960 -20.630 1.00 92.38 88 ALA A O 1
ATOM 728 N N . LEU A 1 89 ? -10.944 1.967 -18.756 1.00 93.69 89 LEU A N 1
ATOM 729 C CA . LEU A 1 89 ? -11.985 2.862 -19.273 1.00 93.69 89 LEU A CA 1
ATOM 730 C C . LEU A 1 89 ? -11.427 4.255 -19.584 1.00 93.69 89 LEU A C 1
ATOM 732 O O . LEU A 1 89 ? -11.718 4.802 -20.647 1.00 93.69 89 LEU A O 1
ATOM 736 N N . CYS A 1 90 ? -10.586 4.811 -18.709 1.00 94.38 90 CYS A N 1
ATOM 737 C CA . CYS A 1 90 ? -9.895 6.075 -18.961 1.00 94.38 90 CYS A CA 1
ATOM 738 C C . CYS A 1 90 ? -8.979 5.995 -20.189 1.00 94.38 90 CYS A C 1
ATOM 740 O O . CYS A 1 90 ? -8.913 6.958 -20.952 1.00 94.38 90 CYS A O 1
ATOM 742 N N . LEU A 1 91 ? -8.278 4.878 -20.399 1.00 94.19 91 LEU A N 1
ATOM 743 C CA . LEU A 1 91 ? -7.414 4.665 -21.562 1.00 94.19 91 LEU A CA 1
ATOM 744 C C . LEU A 1 91 ? -8.243 4.614 -22.854 1.00 94.19 91 LEU A C 1
ATOM 746 O O . LEU A 1 91 ? -7.938 5.326 -23.810 1.00 94.19 91 LEU A O 1
ATOM 750 N N . VAL A 1 92 ? -9.332 3.835 -22.856 1.00 94.00 92 VAL A N 1
ATOM 751 C CA . VAL A 1 92 ? -10.266 3.733 -23.989 1.00 94.00 92 VAL A CA 1
ATOM 752 C C . VAL A 1 92 ? -10.895 5.090 -24.303 1.00 94.00 92 VAL A C 1
ATOM 754 O O . VAL A 1 92 ? -10.969 5.473 -25.468 1.00 94.00 92 VAL A O 1
ATOM 757 N N . ALA A 1 93 ? -11.301 5.847 -23.282 1.00 93.50 93 ALA A N 1
ATOM 758 C CA . ALA A 1 93 ? -11.859 7.183 -23.459 1.00 93.50 93 ALA A CA 1
ATOM 759 C C . ALA A 1 93 ? -10.829 8.161 -24.047 1.00 93.50 93 ALA A C 1
ATOM 761 O O . ALA A 1 93 ? -11.134 8.878 -24.998 1.00 93.50 93 ALA A O 1
ATOM 762 N N . GLN A 1 94 ? -9.592 8.162 -23.542 1.00 94.31 94 GLN A N 1
ATOM 763 C CA . GLN A 1 94 ? -8.521 9.029 -24.049 1.00 94.31 94 GLN A CA 1
ATOM 764 C C . GLN A 1 94 ? -8.064 8.668 -25.467 1.00 94.31 94 GLN A C 1
ATOM 766 O O . GLN A 1 94 ? -7.553 9.538 -26.166 1.00 94.31 94 GLN A O 1
ATOM 771 N N . GLN A 1 95 ? -8.247 7.418 -25.898 1.00 94.25 95 GLN A N 1
ATOM 772 C CA . GLN A 1 95 ? -7.962 6.959 -27.261 1.00 94.25 95 GLN A CA 1
ATOM 773 C C . GLN A 1 95 ? -9.204 6.976 -28.173 1.00 94.25 95 GLN A C 1
ATOM 775 O O . GLN A 1 95 ? -9.122 6.559 -29.328 1.00 94.25 95 GLN A O 1
ATOM 780 N N . SER A 1 96 ? -10.356 7.435 -27.678 1.00 94.19 96 SER A N 1
ATOM 781 C CA . SER A 1 96 ? -11.616 7.357 -28.418 1.00 94.19 96 SER A CA 1
ATOM 782 C C . SER A 1 96 ? -11.552 8.070 -29.774 1.00 94.19 96 SER A C 1
ATOM 784 O O . SER A 1 96 ? -10.836 9.057 -29.967 1.00 94.19 96 SER A O 1
ATOM 786 N N . SER A 1 97 ? -12.285 7.521 -30.741 1.00 92.56 97 SER A N 1
ATOM 787 C CA . SER A 1 97 ? -12.362 8.067 -32.091 1.00 92.56 97 SER A CA 1
ATOM 788 C C . SER A 1 97 ? -13.283 9.278 -32.142 1.00 92.56 97 SER A C 1
ATOM 790 O O . SER A 1 97 ? -14.387 9.228 -31.598 1.00 92.56 97 SER A O 1
ATOM 792 N N . ASP A 1 98 ? -12.883 10.297 -32.893 1.00 91.19 98 ASP A N 1
ATOM 793 C CA . ASP A 1 98 ? -13.758 11.393 -33.288 1.00 91.19 98 ASP A CA 1
ATOM 794 C C . ASP A 1 98 ? -14.263 11.145 -34.712 1.00 91.19 98 ASP A C 1
ATOM 796 O O . ASP A 1 98 ? -13.527 11.267 -35.692 1.00 91.19 98 ASP A O 1
ATOM 800 N N . LEU A 1 99 ? -15.524 10.731 -34.808 1.00 92.06 99 LEU A N 1
ATOM 801 C CA . LEU A 1 99 ? -16.216 10.449 -36.070 1.00 92.06 99 LEU A CA 1
ATOM 802 C C . LEU A 1 99 ? -17.346 11.455 -36.323 1.00 92.06 99 LEU A C 1
ATOM 804 O O . LEU A 1 99 ? -18.237 11.192 -37.129 1.00 92.06 99 LEU A O 1
ATOM 808 N N . SER A 1 100 ? -17.341 12.576 -35.597 1.00 91.62 100 SER A N 1
ATOM 809 C CA . SER A 1 100 ? -18.417 13.569 -35.636 1.00 91.62 100 SER A CA 1
ATOM 810 C C . SER A 1 100 ? -18.492 14.276 -36.992 1.00 91.62 100 SER A C 1
ATOM 812 O O . SER A 1 100 ? -19.582 14.596 -37.462 1.00 91.62 100 SER A O 1
ATOM 814 N N . ASP A 1 101 ? -17.338 14.493 -37.632 1.00 91.62 101 ASP A N 1
ATOM 815 C CA . ASP A 1 101 ? -17.225 15.024 -38.990 1.00 91.62 101 ASP A CA 1
ATOM 816 C C . ASP A 1 101 ? -16.922 13.892 -39.984 1.00 91.62 101 ASP A C 1
ATOM 818 O O . ASP A 1 101 ? -15.839 13.305 -39.979 1.00 91.62 101 ASP A O 1
ATOM 822 N N . GLY A 1 102 ? -17.879 13.603 -40.871 1.00 88.12 102 GLY A N 1
ATOM 823 C CA . GLY A 1 102 ? -17.740 12.567 -41.895 1.00 88.12 102 GLY A CA 1
ATOM 824 C C . GLY A 1 102 ? -16.660 12.851 -42.947 1.00 88.12 102 GLY A C 1
ATOM 825 O O . GLY A 1 102 ? -16.203 11.912 -43.595 1.00 88.12 102 GLY A O 1
ATOM 826 N N . GLN A 1 103 ? -16.231 14.107 -43.119 1.00 91.19 103 GLN A N 1
ATOM 827 C CA . GLN A 1 103 ? -15.133 14.462 -44.029 1.00 91.19 103 GLN A CA 1
ATOM 828 C C . GLN A 1 103 ? -13.755 14.367 -43.358 1.00 91.19 103 GLN A C 1
ATOM 830 O O . GLN A 1 103 ? -12.761 14.130 -44.043 1.00 91.19 103 GLN A O 1
ATOM 835 N N . HIS A 1 104 ? -13.694 14.492 -42.029 1.00 87.56 104 HIS A N 1
ATOM 836 C CA . HIS A 1 104 ? -12.452 14.494 -41.248 1.00 87.56 104 HIS A CA 1
ATOM 837 C C . HIS A 1 104 ? -12.512 13.498 -40.083 1.00 87.56 104 HIS A C 1
ATOM 839 O O . HIS A 1 104 ? -12.225 13.831 -38.934 1.00 87.56 104 HIS A O 1
ATOM 845 N N . ALA A 1 105 ? -12.871 12.250 -40.382 1.00 89.12 105 ALA A N 1
ATOM 846 C CA . ALA A 1 105 ? -12.938 11.190 -39.385 1.00 89.12 105 ALA A CA 1
ATOM 847 C C . ALA A 1 105 ? -11.542 10.832 -38.845 1.00 89.12 105 ALA A C 1
ATOM 849 O O . ALA A 1 105 ? -10.640 10.462 -39.601 1.00 89.12 105 ALA A O 1
ATOM 850 N N . SER A 1 106 ? -11.382 10.864 -37.521 1.00 87.94 106 SER A N 1
ATOM 851 C CA . SER A 1 106 ? -10.141 10.496 -36.844 1.00 87.94 106 SER A CA 1
ATOM 852 C C . SER A 1 106 ? -10.363 9.323 -35.900 1.00 87.94 106 SER A C 1
ATOM 854 O O . SER A 1 106 ? -11.048 9.423 -34.884 1.00 87.94 106 SER A O 1
ATOM 856 N N . ARG A 1 107 ? -9.736 8.182 -36.201 1.00 89.31 107 ARG A N 1
ATOM 857 C CA . ARG A 1 107 ? -9.867 6.971 -35.372 1.00 89.31 107 ARG A CA 1
ATOM 858 C C . ARG A 1 107 ? -9.221 7.114 -33.991 1.00 89.31 107 ARG A C 1
ATOM 860 O O . ARG A 1 107 ? -9.620 6.425 -33.062 1.00 89.31 107 ARG A O 1
ATOM 867 N N . THR A 1 108 ? -8.231 7.987 -33.871 1.00 91.75 108 THR A N 1
ATOM 868 C CA . THR A 1 108 ? -7.534 8.308 -32.622 1.00 91.75 108 THR A CA 1
ATOM 869 C C . THR A 1 108 ? -7.286 9.808 -32.560 1.00 91.75 108 THR A C 1
ATOM 871 O O . THR A 1 108 ? -7.134 10.424 -33.617 1.00 91.75 108 THR A O 1
ATOM 874 N N . PRO A 1 109 ? -7.155 10.418 -31.376 1.00 93.44 109 PRO A N 1
ATOM 875 C CA . PRO A 1 109 ? -6.832 11.835 -31.291 1.00 93.44 109 PRO A CA 1
ATOM 876 C C . PRO A 1 109 ? -5.501 12.167 -31.977 1.00 93.44 109 PRO A C 1
ATOM 878 O O . PRO A 1 109 ? -4.495 11.475 -31.798 1.00 93.44 109 PRO A O 1
ATOM 881 N N . TRP A 1 110 ? -5.480 13.243 -32.765 1.00 91.94 110 TRP A N 1
ATOM 882 C CA . TRP A 1 110 ? -4.319 13.627 -33.579 1.00 91.94 110 TRP A CA 1
ATOM 883 C C . TRP A 1 110 ? -3.057 13.875 -32.735 1.00 91.94 110 TRP A C 1
ATOM 885 O O . TRP A 1 110 ? -1.952 13.546 -33.162 1.00 91.94 110 TRP A O 1
ATOM 895 N N . TYR A 1 111 ? -3.212 14.391 -31.510 1.00 92.56 111 TYR A N 1
ATOM 896 C CA . TYR A 1 111 ? -2.097 14.674 -30.602 1.00 92.56 111 TYR A CA 1
ATOM 897 C C . TYR A 1 111 ? -1.420 13.406 -30.066 1.00 92.56 111 TYR A C 1
ATOM 899 O O . TYR A 1 111 ? -0.343 13.506 -29.493 1.00 92.56 111 TYR A O 1
ATOM 907 N N . LEU A 1 112 ? -2.004 12.215 -30.239 1.00 93.06 112 LEU A N 1
ATOM 908 C CA . LEU A 1 112 ? -1.335 10.948 -29.912 1.00 93.06 112 LEU A CA 1
ATOM 909 C C . LEU A 1 112 ? -0.482 10.413 -31.070 1.00 93.06 112 LEU A C 1
ATOM 911 O O . LEU A 1 112 ? 0.407 9.600 -30.846 1.00 93.06 112 LEU A O 1
ATOM 915 N N . THR A 1 113 ? -0.736 10.862 -32.301 1.00 92.06 113 THR A N 1
ATOM 916 C CA . THR A 1 113 ? -0.034 10.395 -33.512 1.00 92.06 113 THR A CA 1
ATOM 917 C C . THR A 1 113 ? 0.970 11.413 -34.050 1.00 92.06 113 THR A C 1
ATOM 919 O O . THR A 1 113 ? 1.884 11.044 -34.782 1.00 92.06 113 THR A O 1
ATOM 922 N N . HIS A 1 114 ? 0.826 12.684 -33.674 1.00 92.62 114 HIS A N 1
ATOM 923 C CA . HIS A 1 114 ? 1.636 13.790 -34.173 1.00 92.62 114 HIS A CA 1
ATOM 924 C C . HIS A 1 114 ? 2.333 14.560 -33.046 1.00 92.62 114 HIS A C 1
ATOM 926 O O . HIS A 1 114 ? 1.920 14.541 -31.886 1.00 92.62 114 HIS A O 1
ATOM 932 N N . SER A 1 115 ? 3.394 15.290 -33.403 1.00 92.88 115 SER A N 1
ATOM 933 C CA . SER A 1 115 ? 4.109 16.165 -32.470 1.00 92.88 115 SER A CA 1
ATOM 934 C C . SER A 1 115 ? 3.303 17.424 -32.132 1.00 92.88 115 SER A C 1
ATOM 936 O O . SER A 1 115 ? 2.698 18.052 -33.004 1.00 92.88 115 SER A O 1
ATOM 938 N N . CYS A 1 116 ? 3.385 17.869 -30.875 1.00 94.25 116 CYS A N 1
ATOM 939 C CA . CYS A 1 116 ? 2.755 19.106 -30.404 1.00 94.25 116 CYS A CA 1
ATOM 940 C C . CYS A 1 116 ? 3.340 20.390 -31.015 1.00 94.25 116 CYS A C 1
ATOM 942 O O . CYS A 1 116 ? 2.843 21.478 -30.733 1.00 94.25 116 CYS A O 1
ATOM 944 N N . THR A 1 117 ? 4.378 20.295 -31.850 1.00 93.31 117 THR A N 1
ATOM 945 C CA . THR A 1 117 ? 4.914 21.430 -32.617 1.00 93.31 117 THR A CA 1
ATOM 946 C C . THR A 1 117 ? 3.970 21.910 -33.718 1.00 93.31 117 THR A C 1
ATOM 948 O O . THR A 1 117 ? 4.071 23.061 -34.123 1.00 93.31 117 THR A O 1
ATOM 951 N N . ILE A 1 118 ? 3.048 21.056 -34.178 1.00 93.75 118 ILE A N 1
ATOM 952 C CA . ILE A 1 118 ? 2.025 21.398 -35.182 1.00 93.75 118 ILE A CA 1
ATOM 953 C C . ILE A 1 118 ? 0.896 22.235 -34.552 1.00 93.75 118 ILE A C 1
ATOM 955 O O . ILE A 1 118 ? 0.188 22.969 -35.239 1.00 93.75 118 ILE A O 1
ATOM 959 N N . ALA A 1 119 ? 0.732 22.156 -33.228 1.00 92.56 119 ALA A N 1
ATOM 960 C CA . ALA A 1 119 ? -0.263 22.930 -32.503 1.00 92.56 119 ALA A CA 1
ATOM 961 C C . ALA A 1 119 ? 0.090 24.424 -32.491 1.00 92.56 119 ALA A C 1
ATOM 963 O O . ALA A 1 119 ? 1.255 24.799 -32.349 1.00 92.56 119 ALA A O 1
ATOM 964 N N . HIS A 1 120 ? -0.930 25.285 -32.515 1.00 93.81 120 HIS A N 1
ATOM 965 C CA . HIS A 1 120 ? -0.748 26.708 -32.231 1.00 93.81 120 HIS A CA 1
ATOM 966 C C . HIS A 1 120 ? -0.034 26.921 -30.889 1.00 93.81 120 HIS A C 1
ATOM 968 O O . HIS A 1 120 ? -0.292 26.203 -29.920 1.00 93.81 120 HIS A O 1
ATOM 974 N N . GLU A 1 121 ? 0.802 27.958 -30.802 1.00 92.75 121 GLU A N 1
ATOM 975 C CA . GLU A 1 121 ? 1.640 28.241 -29.627 1.00 92.75 121 GLU A CA 1
ATOM 976 C C . GLU A 1 121 ? 0.834 28.291 -28.316 1.00 92.75 121 GLU A C 1
ATOM 978 O O . GLU A 1 121 ? 1.234 27.707 -27.307 1.00 92.75 121 GLU A O 1
ATOM 983 N N . LYS A 1 122 ? -0.369 28.879 -28.361 1.00 94.31 122 LYS A N 1
ATOM 984 C CA . LYS A 1 122 ? -1.306 28.938 -27.228 1.00 94.31 122 LYS A CA 1
ATOM 985 C C . LYS A 1 122 ? -1.751 27.554 -26.728 1.00 94.31 122 LYS A C 1
ATOM 987 O O . LYS A 1 122 ? -1.953 27.377 -25.530 1.00 94.31 122 LYS A O 1
ATOM 992 N N . ASN A 1 123 ? -1.876 26.574 -27.624 1.00 94.12 123 ASN A N 1
ATOM 993 C CA . ASN A 1 123 ? -2.412 25.238 -27.339 1.00 94.12 123 ASN A CA 1
ATOM 994 C C . ASN A 1 123 ? -1.322 24.170 -27.171 1.00 94.12 123 ASN A C 1
ATOM 996 O O . ASN A 1 123 ? -1.616 23.050 -26.751 1.00 94.12 123 ASN A O 1
ATOM 1000 N N . ARG A 1 124 ? -0.056 24.502 -27.451 1.00 94.25 124 ARG A N 1
ATOM 1001 C CA . ARG A 1 124 ? 1.073 23.568 -27.343 1.00 94.25 124 ARG A CA 1
ATOM 1002 C C . ARG A 1 124 ? 1.218 22.981 -25.937 1.00 94.25 124 ARG A C 1
ATOM 1004 O O . ARG A 1 124 ? 1.484 21.790 -25.798 1.00 94.25 124 ARG A O 1
ATOM 1011 N N . LYS A 1 125 ? 0.979 23.787 -24.894 1.00 95.19 125 LYS A N 1
ATOM 1012 C CA . LYS A 1 125 ? 0.970 23.311 -23.498 1.00 95.19 125 LYS A CA 1
ATOM 1013 C C . LYS A 1 125 ? -0.115 22.256 -23.271 1.00 95.19 125 LYS A C 1
ATOM 1015 O O . LYS A 1 125 ? 0.184 21.195 -22.737 1.00 95.19 125 LYS A O 1
ATOM 1020 N N . SER A 1 126 ? -1.339 22.510 -23.731 1.00 94.94 126 SER A N 1
ATOM 1021 C CA . SER A 1 126 ? -2.457 21.568 -23.600 1.00 94.94 126 SER A CA 1
ATOM 1022 C C . SER A 1 126 ? -2.205 20.258 -24.348 1.00 94.94 126 SER A C 1
ATOM 1024 O O . SER A 1 126 ? -2.550 19.198 -23.841 1.00 94.94 126 SER A O 1
ATOM 1026 N N . CYS A 1 127 ? -1.546 20.315 -25.510 1.00 96.06 127 CYS A N 1
ATOM 1027 C CA . CYS A 1 127 ? -1.147 19.118 -26.250 1.00 96.06 127 CYS A CA 1
ATOM 1028 C C . CYS A 1 127 ? -0.164 18.246 -25.450 1.00 96.06 127 CYS A C 1
ATOM 1030 O O . CYS A 1 127 ? -0.391 17.047 -25.298 1.00 96.06 127 CYS A O 1
ATOM 1032 N N . HIS A 1 128 ? 0.881 18.843 -24.864 1.00 95.69 128 HIS A N 1
ATOM 1033 C CA . HIS A 1 128 ? 1.828 18.098 -24.029 1.00 95.69 128 HIS A CA 1
ATOM 1034 C C . HIS A 1 128 ? 1.176 17.525 -22.766 1.00 95.69 128 HIS A C 1
ATOM 1036 O O . HIS A 1 128 ? 1.498 16.407 -22.373 1.00 95.69 128 HIS A O 1
ATOM 1042 N N . VAL A 1 129 ? 0.236 18.255 -22.155 1.00 96.62 129 VAL A N 1
ATOM 1043 C CA . VAL A 1 129 ? -0.540 17.748 -21.014 1.00 96.62 129 VAL A CA 1
ATOM 1044 C C . VAL A 1 129 ? -1.378 16.539 -21.426 1.00 96.62 129 VAL A C 1
ATOM 1046 O O . VAL A 1 129 ? -1.325 15.528 -20.741 1.00 96.62 129 VAL A O 1
ATOM 1049 N N . ALA A 1 130 ? -2.078 16.589 -22.563 1.00 95.00 130 ALA A N 1
ATOM 1050 C CA . ALA A 1 130 ? -2.887 15.467 -23.039 1.00 95.00 130 ALA A CA 1
ATOM 1051 C C . ALA A 1 130 ? -2.041 14.213 -23.343 1.00 95.00 130 ALA A C 1
ATOM 1053 O O . ALA A 1 130 ? -2.413 13.108 -22.951 1.00 95.00 130 ALA A O 1
ATOM 1054 N N . GLN A 1 131 ? -0.875 14.379 -23.978 1.00 95.25 131 GLN A N 1
ATOM 1055 C CA . GLN A 1 131 ? 0.076 13.282 -24.204 1.00 95.25 131 GLN A CA 1
ATOM 1056 C C . GLN A 1 131 ? 0.605 12.699 -22.886 1.00 95.25 131 GLN A C 1
ATOM 1058 O O . GLN A 1 131 ? 0.652 11.481 -22.720 1.00 95.25 131 GLN A O 1
ATOM 1063 N N . ALA A 1 132 ? 0.976 13.562 -21.936 1.00 95.94 132 ALA A N 1
ATOM 1064 C CA . ALA A 1 132 ? 1.450 13.139 -20.623 1.00 95.94 132 ALA A CA 1
ATOM 1065 C C . ALA A 1 132 ? 0.357 12.410 -19.829 1.00 95.94 132 ALA A C 1
ATOM 1067 O O . ALA A 1 132 ? 0.636 11.376 -19.231 1.00 95.94 132 ALA A O 1
ATOM 1068 N N . SER A 1 133 ? -0.889 12.890 -19.855 1.00 94.94 133 SER A N 1
ATOM 1069 C CA . SER A 1 133 ? -2.030 12.233 -19.205 1.00 94.94 133 SER A CA 1
ATOM 1070 C C . SER A 1 133 ? -2.286 10.833 -19.767 1.00 94.94 133 SER A C 1
ATOM 1072 O O . SER A 1 133 ? -2.495 9.894 -18.993 1.00 94.94 133 SER A O 1
ATOM 1074 N N . PHE A 1 134 ? -2.184 10.668 -21.089 1.00 94.62 134 PHE A N 1
ATOM 1075 C CA . PHE A 1 134 ? -2.308 9.362 -21.731 1.00 94.62 134 PHE A CA 1
ATOM 1076 C C . PHE A 1 134 ? -1.173 8.414 -21.317 1.00 94.62 134 PHE A C 1
ATOM 1078 O O . PHE A 1 134 ? -1.431 7.288 -20.892 1.00 94.62 134 PHE A O 1
ATOM 1085 N N . ALA A 1 135 ? 0.079 8.885 -21.346 1.00 94.44 135 ALA A N 1
ATOM 1086 C CA . ALA A 1 135 ? 1.234 8.098 -20.914 1.00 94.44 135 ALA A CA 1
ATOM 1087 C C . ALA A 1 135 ? 1.147 7.699 -19.429 1.00 94.44 135 ALA A C 1
ATOM 1089 O O . ALA A 1 135 ? 1.406 6.552 -19.076 1.00 94.44 135 ALA A O 1
ATOM 1090 N N . MET A 1 136 ? 0.722 8.618 -18.560 1.00 92.62 136 MET A N 1
ATOM 1091 C CA . MET A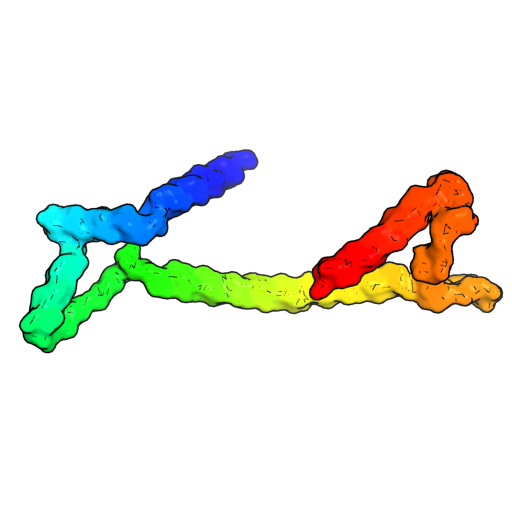 1 136 ? 0.542 8.346 -17.133 1.00 92.62 136 MET A CA 1
ATOM 1092 C C . MET A 1 136 ? -0.576 7.344 -16.864 1.00 92.62 136 MET A C 1
ATOM 1094 O O . MET A 1 136 ? -0.437 6.517 -15.968 1.00 92.62 136 MET A O 1
ATOM 1098 N N . THR A 1 137 ? -1.655 7.384 -17.647 1.00 92.69 137 THR A N 1
ATOM 1099 C CA . THR A 1 137 ? -2.727 6.384 -17.565 1.00 92.69 137 THR A CA 1
ATOM 1100 C C . THR A 1 137 ? -2.199 4.988 -17.895 1.00 92.69 137 THR A C 1
ATOM 1102 O O . THR A 1 137 ? -2.535 4.037 -17.201 1.00 92.69 137 THR A O 1
ATOM 1105 N N . PHE A 1 138 ? -1.324 4.870 -18.898 1.00 87.94 138 PHE A N 1
ATOM 1106 C CA . PHE A 1 138 ? -0.686 3.600 -19.244 1.00 87.94 138 PHE A CA 1
ATOM 1107 C C . PHE A 1 138 ? 0.278 3.105 -18.153 1.00 87.94 138 PHE A C 1
ATOM 1109 O O . PHE A 1 138 ? 0.276 1.926 -17.835 1.00 87.94 138 PHE A O 1
ATOM 1116 N N . VAL A 1 139 ? 1.074 3.998 -17.552 1.00 89.06 139 VAL A N 1
ATOM 1117 C CA . VAL A 1 139 ? 2.011 3.652 -16.460 1.00 89.06 139 VAL A CA 1
ATOM 1118 C C . VAL A 1 139 ? 1.289 3.273 -15.160 1.00 89.06 139 VAL A C 1
ATOM 1120 O O . VAL A 1 139 ? 1.838 2.538 -14.346 1.00 89.06 139 VAL A O 1
ATOM 1123 N N . SER A 1 140 ? 0.081 3.796 -14.945 1.00 82.56 140 SER A N 1
ATOM 1124 C CA . SER A 1 140 ? -0.708 3.557 -13.727 1.00 82.56 140 SER A CA 1
ATOM 1125 C C . SER A 1 140 ? -1.540 2.267 -13.769 1.00 82.56 140 SER A C 1
ATOM 1127 O O . SER A 1 140 ? -2.231 1.978 -12.789 1.00 82.56 140 SER A O 1
ATOM 1129 N N . MET A 1 141 ? -1.502 1.533 -14.887 1.00 77.69 141 MET A N 1
ATOM 1130 C CA . MET A 1 141 ? -2.172 0.246 -15.098 1.00 77.69 141 MET A CA 1
ATOM 1131 C C . MET A 1 141 ? -1.205 -0.913 -14.862 1.00 77.69 141 MET A C 1
ATOM 1133 O O . MET A 1 141 ? -1.634 -1.884 -14.202 1.00 77.69 141 MET A O 1
#

pLDDT: mean 87.8, std 8.23, range [61.66, 96.62]

Secondary structure (DSSP, 8-state):
-HHHHHHHHHHHHHHHH--HHHHHHHHHHHHHTTSS--TTHHHHHHHTTPPPPPPPGGG-SHHHHHHHHHHHHHHHHHHHHHHHHHHHHHHHHHT--B-SSSSS-BSS-HHHHS-TTSS-HHHHHHHHHHHHHHHHHHHT-

Radius of gyration: 29.73 Å; chains: 1; bounding box: 31×63×83 Å

Sequence (141 aa):
LVEIILLITNLALFSYGYPDAARMSLWEEGGAKLFNSDPKKRIYFYANHQEPPEIPYIWSQTLILKSWKVLNRKTEVFLNSCILPCWALCLVAQQSSDLSDGQHASRTPWYLTHSCTIAHEKNRKSCHVAQASFAMTFVSM

Foldseek 3Di:
DVVVVVVVVVVVCCVVCPDLVNLLVVLQVCCVVVNDPHPVCCVVCVVVVHHDDDDPPSNDPVCVVVVVVVVVVVVVVVCCVPVVVVLVVVLCVLQCWDPVDVVDTGRGDPLCVDQLVVPDPVCSVVSVVSNVVNVVSVVVD